Protein AF-A0A350BT44-F1 (afdb_monomer_lite)

pLDDT: mean 90.4, std 12.56, range [40.66, 97.5]

Secondary structure (DSSP, 8-state):
---S-TTS---EEEEEEEEEE---HHHHHHHHHHHHHHHTT-SS-EEEEETTTTEEEEEEEEESTT--SHHHHHHHHHHHHHHHHHHHHHHHHH-PPB-

Foldseek 3Di:
DDDDDPVDPFDKDKDKAWWFAQFDPVCRVVLVVVQVVVQVVQDQWHWDADPVRRIIMIMHMDGPPPDDPCNVVVSVVSRVVCSVVVSVVCCVPRVTGTD

Radius of gyration: 14.85 Å; chains: 1; bounding box: 39×26×34 Å

Structure (mmCIF, N/CA/C/O backbone):
data_AF-A0A350BT44-F1
#
_entry.id   AF-A0A350BT44-F1
#
loop_
_atom_site.group_PDB
_atom_site.id
_atom_site.type_symbol
_atom_site.label_atom_id
_atom_site.label_alt_id
_atom_site.label_comp_id
_atom_site.label_asym_id
_atom_site.label_entity_id
_atom_site.label_seq_id
_atom_site.pdbx_PDB_ins_code
_atom_site.Cartn_x
_atom_site.Cartn_y
_atom_site.Cartn_z
_atom_site.occupancy
_atom_site.B_iso_or_equiv
_atom_site.auth_seq_id
_atom_site.auth_comp_id
_atom_site.auth_asym_id
_atom_site.auth_atom_id
_atom_site.pdbx_PDB_model_num
ATOM 1 N N . TRP A 1 1 ? -13.281 -9.520 -3.482 1.00 46.94 1 TRP A N 1
ATOM 2 C CA . TRP A 1 1 ? -12.585 -9.875 -2.232 1.00 46.94 1 TRP A CA 1
ATOM 3 C C . TRP A 1 1 ? -13.520 -9.630 -1.053 1.00 46.94 1 TRP A C 1
ATOM 5 O O . TRP A 1 1 ? -13.610 -8.506 -0.587 1.00 46.94 1 TRP A O 1
ATOM 15 N N . GLN A 1 2 ? -14.253 -10.648 -0.601 1.00 40.66 2 GLN A N 1
ATOM 16 C CA . GLN A 1 2 ? -15.024 -10.602 0.648 1.00 40.66 2 GLN A CA 1
ATOM 17 C C . GLN A 1 2 ? -14.805 -11.928 1.371 1.00 40.66 2 GLN A C 1
ATOM 19 O O . GLN A 1 2 ? -14.968 -12.987 0.773 1.00 40.66 2 GLN A O 1
ATOM 24 N N . TYR A 1 3 ? -14.380 -11.842 2.627 1.00 45.75 3 TYR A N 1
ATOM 25 C CA . TYR A 1 3 ? -14.064 -12.975 3.491 1.00 45.75 3 TYR A CA 1
ATOM 26 C C . TYR A 1 3 ? -15.068 -12.985 4.650 1.00 45.75 3 TYR A C 1
ATOM 28 O O . TYR A 1 3 ? -14.680 -12.853 5.801 1.00 45.75 3 TYR A O 1
ATOM 36 N N . PHE A 1 4 ? -16.369 -13.034 4.346 1.00 53.22 4 PHE A N 1
ATOM 37 C CA . PHE A 1 4 ? -17.413 -13.119 5.370 1.00 53.22 4 PHE A C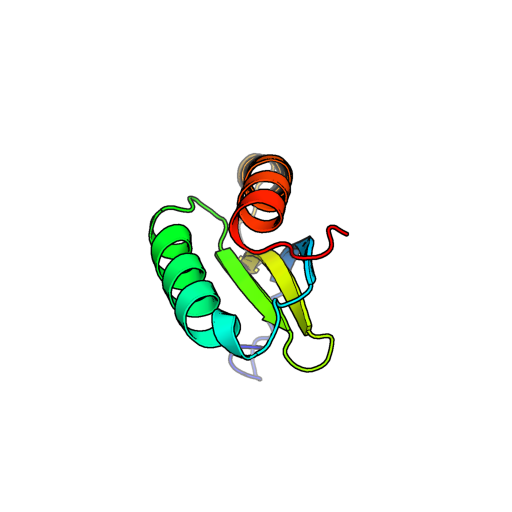A 1
ATOM 38 C C . PHE A 1 4 ? -18.517 -14.088 4.953 1.00 53.22 4 PHE A C 1
ATOM 40 O O . PHE A 1 4 ? -18.827 -14.233 3.767 1.00 53.22 4 PHE A O 1
ATOM 47 N N . ASP A 1 5 ? -19.064 -14.769 5.959 1.00 50.19 5 ASP A N 1
ATOM 48 C CA . ASP A 1 5 ? -20.209 -15.666 5.861 1.00 50.19 5 ASP A CA 1
ATOM 49 C C . ASP A 1 5 ? -21.391 -14.931 5.208 1.00 50.19 5 ASP A C 1
ATOM 51 O O . ASP A 1 5 ? -21.773 -13.836 5.623 1.00 50.19 5 ASP A O 1
ATOM 55 N N . ARG A 1 6 ? -21.981 -15.532 4.167 1.00 58.06 6 ARG A N 1
ATOM 56 C CA . ARG A 1 6 ? -23.089 -14.943 3.394 1.00 58.06 6 ARG A CA 1
ATOM 57 C C . ARG A 1 6 ? -24.341 -14.688 4.241 1.00 58.06 6 ARG A C 1
ATOM 59 O O . ARG A 1 6 ? -25.243 -14.004 3.768 1.00 58.06 6 ARG A O 1
ATOM 66 N N . GLN A 1 7 ? -24.409 -15.239 5.454 1.00 57.00 7 GLN A N 1
ATOM 67 C CA . GLN A 1 7 ? -25.527 -15.055 6.379 1.00 57.00 7 GLN A CA 1
ATOM 68 C C . GLN A 1 7 ? -25.392 -13.817 7.284 1.00 57.00 7 GLN A C 1
ATOM 70 O O . GLN A 1 7 ? -26.401 -13.358 7.808 1.00 57.00 7 GLN A O 1
ATOM 75 N N . ASN A 1 8 ? -24.193 -13.238 7.423 1.00 58.69 8 ASN A N 1
ATOM 76 C CA . ASN A 1 8 ? -23.944 -12.015 8.195 1.00 58.69 8 ASN A CA 1
ATOM 77 C C . ASN A 1 8 ? -22.976 -11.111 7.420 1.00 58.69 8 ASN A C 1
ATOM 79 O O . ASN A 1 8 ? -21.758 -11.154 7.601 1.00 58.69 8 ASN A O 1
ATOM 83 N N . ILE A 1 9 ? -23.526 -10.295 6.515 1.00 65.25 9 ILE A N 1
ATOM 84 C CA . ILE A 1 9 ? -22.744 -9.312 5.759 1.00 65.25 9 ILE A CA 1
ATOM 85 C C . ILE A 1 9 ? -22.325 -8.203 6.728 1.00 65.25 9 ILE A C 1
ATOM 87 O O . ILE A 1 9 ? -23.070 -7.259 6.978 1.00 65.25 9 ILE A O 1
ATOM 91 N N . ALA A 1 10 ? -21.125 -8.332 7.286 1.00 71.19 10 ALA A N 1
ATOM 92 C CA . ALA A 1 10 ? -20.516 -7.284 8.082 1.00 71.19 10 ALA A CA 1
ATOM 93 C C . ALA A 1 10 ? -20.148 -6.101 7.172 1.00 71.19 10 ALA A C 1
ATOM 95 O O . ALA A 1 10 ? -19.443 -6.269 6.172 1.00 71.19 10 ALA A O 1
ATOM 96 N N . SER A 1 11 ? -20.619 -4.900 7.514 1.00 84.69 11 SER A N 1
ATOM 97 C CA . SER A 1 11 ? -20.173 -3.668 6.858 1.00 84.69 11 SER A CA 1
ATOM 98 C C . SER A 1 11 ? -18.663 -3.510 7.035 1.00 84.69 11 SER A C 1
ATOM 100 O O . SER A 1 11 ? -18.125 -3.796 8.104 1.00 84.69 11 SER A O 1
ATOM 102 N N . ILE A 1 12 ? -17.975 -3.053 5.990 1.00 90.19 12 ILE A N 1
ATOM 103 C CA . ILE A 1 12 ? -16.520 -2.872 5.983 1.00 90.19 12 ILE A CA 1
ATOM 104 C C . ILE A 1 12 ? -16.222 -1.382 5.864 1.00 90.19 12 ILE A C 1
ATOM 106 O O . ILE A 1 12 ? -16.762 -0.706 4.990 1.00 90.19 12 ILE A O 1
ATOM 110 N N . PHE A 1 13 ? -15.329 -0.893 6.715 1.00 92.12 13 PHE A N 1
ATOM 111 C CA . PHE A 1 13 ? -14.664 0.385 6.521 1.00 92.12 13 PHE A CA 1
ATOM 112 C C . PHE A 1 13 ? -13.361 0.153 5.759 1.00 92.12 13 PHE A C 1
ATOM 114 O O . PHE A 1 13 ? -12.579 -0.737 6.110 1.00 92.12 13 PHE A O 1
ATOM 121 N N . GLN A 1 14 ? -13.143 0.926 4.698 1.00 94.56 14 GLN A N 1
ATOM 122 C CA . GLN A 1 14 ? -11.995 0.764 3.820 1.00 94.56 14 GLN A CA 1
ATOM 123 C C . GLN A 1 14 ? -11.471 2.121 3.362 1.00 94.56 14 GLN A C 1
ATOM 125 O O . GLN A 1 14 ? -12.238 2.978 2.930 1.00 94.56 14 GLN A O 1
ATOM 130 N N . ILE A 1 15 ? -10.150 2.265 3.393 1.00 95.81 15 ILE A N 1
ATOM 131 C CA . ILE A 1 15 ? -9.413 3.403 2.846 1.00 95.81 15 ILE A CA 1
ATOM 132 C C . ILE A 1 15 ? -8.471 2.845 1.783 1.00 95.81 15 ILE A C 1
ATOM 134 O O . ILE A 1 15 ? -7.827 1.821 2.014 1.00 95.81 15 ILE A O 1
ATOM 138 N N . VAL A 1 16 ? -8.408 3.481 0.615 1.00 96.00 16 VAL A N 1
ATOM 139 C CA . VAL A 1 16 ? -7.501 3.092 -0.474 1.00 96.00 16 VAL A CA 1
ATOM 140 C C . VAL A 1 16 ? -6.858 4.336 -1.058 1.00 96.00 16 VAL A C 1
ATOM 142 O O . VAL A 1 16 ? -7.563 5.276 -1.414 1.00 96.00 16 VAL A O 1
ATOM 145 N N . SER A 1 17 ? -5.537 4.303 -1.196 1.00 97.12 17 SER A N 1
ATOM 146 C CA . SER A 1 17 ? -4.751 5.329 -1.871 1.00 97.12 17 SER A CA 1
ATOM 147 C C . SER A 1 17 ? -3.933 4.690 -2.998 1.00 97.12 17 SER A C 1
ATOM 149 O O . SER A 1 17 ? -2.990 3.945 -2.711 1.00 97.12 17 SER A O 1
ATOM 151 N N . PRO A 1 18 ? -4.307 4.889 -4.275 1.00 96.56 18 PRO A N 1
ATOM 152 C CA . PRO A 1 18 ? -3.471 4.526 -5.418 1.00 96.56 18 PRO A CA 1
ATOM 153 C C . PRO A 1 18 ? -2.165 5.318 -5.402 1.00 96.56 18 PRO A C 1
ATOM 155 O O . PRO A 1 18 ? -2.192 6.515 -5.138 1.00 96.56 18 PRO A O 1
ATOM 158 N N . ILE A 1 19 ? -1.036 4.666 -5.691 1.00 96.88 19 ILE A N 1
ATOM 159 C CA . ILE A 1 19 ? 0.282 5.320 -5.605 1.00 96.88 19 ILE A CA 1
ATOM 160 C C . ILE A 1 19 ? 1.069 5.291 -6.915 1.00 96.88 19 ILE A C 1
ATOM 162 O O . ILE A 1 19 ? 1.714 6.277 -7.268 1.00 96.88 19 ILE A O 1
ATOM 166 N N . CYS A 1 20 ? 1.034 4.178 -7.648 1.00 97.31 20 CYS A N 1
ATOM 167 C CA . CYS A 1 20 ? 1.786 4.027 -8.887 1.00 97.31 20 CYS A CA 1
ATOM 168 C C . CYS A 1 20 ? 1.240 2.902 -9.768 1.00 97.31 20 CYS A C 1
ATOM 170 O O . CYS A 1 20 ? 0.515 2.011 -9.314 1.00 97.31 20 CYS A O 1
ATOM 172 N N . GLU A 1 21 ? 1.613 2.948 -11.042 1.00 97.25 21 GLU A N 1
ATOM 173 C CA . GLU A 1 21 ? 1.438 1.839 -11.974 1.00 97.25 21 GLU A CA 1
ATOM 174 C C . GLU A 1 21 ? 2.498 0.744 -11.738 1.00 97.25 21 GLU A C 1
ATOM 176 O O . GLU A 1 21 ? 3.528 0.965 -11.098 1.00 97.25 21 GLU A O 1
ATOM 181 N N . TYR A 1 22 ? 2.257 -0.459 -12.259 1.00 96.25 22 TYR A N 1
ATOM 182 C CA . TYR A 1 22 ? 3.253 -1.535 -12.247 1.00 96.25 22 TYR A CA 1
ATOM 183 C C . TYR A 1 22 ? 4.492 -1.127 -13.061 1.00 96.25 22 TYR A C 1
ATOM 185 O O . TYR A 1 22 ? 4.358 -0.411 -14.057 1.00 96.25 22 TYR A O 1
ATOM 193 N N . PRO A 1 23 ? 5.685 -1.643 -12.722 1.00 96.44 23 PRO A N 1
ATOM 194 C CA . PRO A 1 23 ? 6.871 -1.437 -13.543 1.00 96.44 23 PRO A CA 1
ATOM 195 C C . PRO A 1 23 ? 6.794 -2.213 -14.864 1.00 96.44 23 PRO A C 1
ATOM 197 O O . PRO A 1 23 ? 5.848 -2.972 -15.126 1.00 96.44 23 PRO A O 1
ATOM 200 N N . ALA A 1 24 ? 7.828 -2.036 -15.690 1.00 93.88 24 ALA A N 1
ATOM 201 C CA . ALA A 1 24 ? 8.090 -2.910 -16.825 1.00 93.88 24 ALA A CA 1
ATOM 202 C C . ALA A 1 24 ? 8.208 -4.375 -16.367 1.00 93.88 24 ALA A C 1
ATOM 204 O O . ALA A 1 24 ? 8.674 -4.658 -15.259 1.00 93.88 24 ALA A O 1
ATOM 205 N N . ASP A 1 25 ? 7.798 -5.312 -17.225 1.00 94.00 25 ASP A N 1
ATOM 206 C CA . ASP A 1 25 ? 7.668 -6.726 -16.849 1.00 94.00 25 ASP A CA 1
ATOM 207 C C . ASP A 1 25 ? 9.000 -7.359 -16.398 1.00 94.00 25 ASP A C 1
ATOM 209 O O . ASP A 1 25 ? 9.000 -8.248 -15.549 1.00 94.00 25 ASP A O 1
ATOM 213 N N . GLU A 1 26 ? 10.140 -6.850 -16.877 1.00 94.94 26 GLU A N 1
ATOM 214 C CA . GLU A 1 26 ? 11.482 -7.284 -16.455 1.00 94.94 26 GLU A CA 1
ATOM 215 C C . GLU A 1 26 ? 11.794 -7.001 -14.974 1.00 94.94 26 GLU A C 1
ATOM 217 O O . GLU A 1 26 ? 12.595 -7.707 -14.362 1.00 94.94 26 GLU A O 1
ATOM 222 N N . HIS A 1 27 ? 11.134 -6.007 -14.375 1.00 94.88 27 HIS A N 1
ATOM 223 C CA . HIS A 1 27 ? 11.291 -5.637 -12.967 1.00 94.88 27 HIS A CA 1
ATOM 224 C C . HIS A 1 27 ? 10.111 -6.080 -12.098 1.00 94.88 27 HIS A C 1
ATOM 226 O O . HIS A 1 27 ? 10.139 -5.900 -10.883 1.00 94.88 27 HIS A O 1
ATOM 232 N N . LEU A 1 28 ? 9.067 -6.669 -12.688 1.00 95.12 28 LEU A N 1
ATOM 233 C CA . LEU A 1 28 ? 7.826 -6.971 -11.980 1.00 95.12 28 LEU A CA 1
ATOM 234 C C . LEU A 1 28 ? 8.029 -7.953 -10.820 1.00 95.12 28 LEU A C 1
ATOM 236 O O . LEU A 1 28 ? 7.457 -7.758 -9.751 1.00 95.12 28 LEU A O 1
ATOM 240 N N . ALA A 1 29 ? 8.844 -8.992 -11.012 1.00 96.25 29 ALA A N 1
ATOM 241 C CA . ALA A 1 29 ? 9.078 -10.000 -9.980 1.00 96.25 29 ALA A CA 1
ATOM 242 C C . ALA A 1 29 ? 9.768 -9.401 -8.743 1.00 96.25 29 ALA A C 1
ATOM 244 O O . ALA A 1 29 ? 9.266 -9.542 -7.630 1.00 96.25 29 ALA A O 1
ATOM 245 N N . THR A 1 30 ? 10.871 -8.677 -8.948 1.00 97.06 30 THR A N 1
ATOM 246 C CA . THR A 1 30 ? 11.630 -8.041 -7.861 1.00 97.06 30 THR A CA 1
ATOM 247 C C . THR A 1 30 ? 10.837 -6.919 -7.200 1.00 97.06 30 THR A C 1
ATOM 249 O O . THR A 1 30 ? 10.908 -6.751 -5.988 1.00 97.06 30 THR A O 1
ATOM 252 N N . PHE A 1 31 ? 10.041 -6.178 -7.971 1.00 96.88 31 PHE A N 1
ATOM 253 C CA . PHE A 1 31 ? 9.121 -5.174 -7.448 1.00 96.88 31 PHE A CA 1
ATOM 254 C C . PHE A 1 31 ? 8.066 -5.786 -6.522 1.00 96.88 31 PHE A C 1
ATOM 256 O O . PHE A 1 31 ? 7.863 -5.296 -5.417 1.00 96.88 31 PHE A O 1
ATOM 263 N N . MET A 1 32 ? 7.418 -6.881 -6.930 1.00 96.06 32 MET A N 1
ATOM 264 C CA . MET A 1 32 ? 6.404 -7.551 -6.107 1.00 96.06 32 MET A CA 1
ATOM 265 C C . MET A 1 32 ? 6.993 -8.168 -4.834 1.00 96.06 32 MET A C 1
ATOM 267 O O . MET A 1 32 ? 6.361 -8.113 -3.780 1.00 96.06 32 MET A O 1
ATOM 271 N N . GLU A 1 33 ? 8.199 -8.730 -4.919 1.00 96.81 33 GLU A N 1
ATOM 272 C CA . GLU A 1 33 ? 8.936 -9.228 -3.756 1.00 96.81 33 GLU A CA 1
ATOM 273 C C . GLU A 1 33 ? 9.227 -8.094 -2.765 1.00 96.81 33 GLU A C 1
ATOM 275 O O . GLU A 1 33 ? 8.930 -8.212 -1.575 1.00 96.81 33 GLU A O 1
ATOM 280 N N . GLU A 1 34 ? 9.714 -6.953 -3.252 1.00 96.44 34 GLU A N 1
ATOM 281 C CA . GLU A 1 34 ? 9.948 -5.786 -2.408 1.00 96.44 34 GLU A CA 1
ATOM 282 C C . GLU A 1 34 ? 8.662 -5.241 -1.784 1.00 96.44 34 GLU A C 1
ATOM 284 O O . GLU A 1 34 ? 8.646 -4.953 -0.586 1.00 96.44 34 GLU A O 1
ATOM 289 N N . LEU A 1 35 ? 7.570 -5.147 -2.548 1.00 96.44 35 LEU A N 1
ATOM 290 C CA . LEU A 1 35 ? 6.278 -4.759 -1.986 1.00 96.44 35 LEU A CA 1
ATOM 291 C C . LEU A 1 35 ? 5.867 -5.701 -0.857 1.00 96.44 35 LEU A C 1
ATOM 293 O O . LEU A 1 35 ? 5.428 -5.220 0.182 1.00 96.44 35 LEU A O 1
ATOM 297 N N . ALA A 1 36 ? 6.046 -7.016 -1.011 1.00 95.25 36 ALA A N 1
ATOM 298 C CA . ALA A 1 36 ? 5.750 -7.984 0.043 1.00 95.25 36 ALA A CA 1
ATOM 299 C C . ALA A 1 36 ? 6.628 -7.775 1.292 1.00 95.25 36 ALA A C 1
ATOM 301 O O . ALA A 1 36 ? 6.118 -7.834 2.413 1.00 95.25 36 ALA A O 1
ATOM 302 N N . HIS A 1 37 ? 7.916 -7.468 1.115 1.00 95.94 37 HIS A N 1
ATOM 303 C CA . HIS A 1 37 ? 8.817 -7.131 2.219 1.00 95.94 37 HIS A CA 1
ATOM 304 C C . HIS A 1 37 ? 8.407 -5.845 2.938 1.00 95.94 37 HIS A C 1
ATOM 306 O O . HIS A 1 37 ? 8.348 -5.820 4.167 1.00 95.94 37 HIS A O 1
ATOM 312 N N . LEU A 1 38 ? 8.094 -4.781 2.200 1.00 95.19 38 LEU A N 1
ATOM 313 C CA . LEU A 1 38 ? 7.621 -3.526 2.782 1.00 95.19 38 LEU A CA 1
ATOM 314 C C . LEU A 1 38 ? 6.279 -3.723 3.492 1.00 95.19 38 LEU A C 1
ATOM 316 O O . 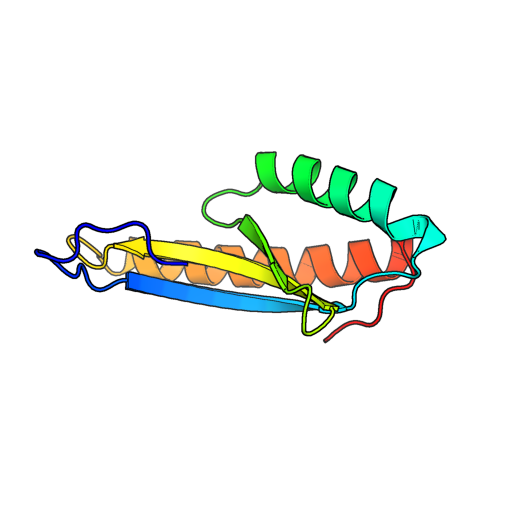LEU A 1 38 ? 6.084 -3.184 4.577 1.00 95.19 38 LEU A O 1
ATOM 320 N N . ASN A 1 39 ? 5.395 -4.557 2.938 1.00 94.19 39 ASN A N 1
ATOM 321 C CA . ASN A 1 39 ? 4.085 -4.858 3.508 1.00 94.19 39 ASN A CA 1
ATOM 322 C C . ASN A 1 39 ? 4.169 -5.429 4.931 1.00 94.19 39 ASN A C 1
ATOM 324 O O . ASN A 1 39 ? 3.303 -5.152 5.751 1.00 94.19 39 ASN A O 1
ATOM 328 N N . PHE A 1 40 ? 5.222 -6.194 5.239 1.00 92.62 40 PHE A N 1
ATOM 329 C CA . PHE A 1 40 ? 5.467 -6.718 6.587 1.00 92.62 40 PHE A CA 1
ATOM 330 C C . PHE A 1 40 ? 5.728 -5.613 7.626 1.00 92.62 40 PHE A C 1
ATOM 332 O O . PHE A 1 40 ? 5.495 -5.813 8.814 1.00 92.62 40 PHE A O 1
ATOM 339 N N . HIS A 1 41 ? 6.205 -4.450 7.183 1.00 92.12 41 HIS A N 1
ATOM 340 C CA . HIS A 1 41 ? 6.596 -3.336 8.045 1.00 92.12 41 HIS A CA 1
ATOM 341 C C . HIS A 1 41 ? 5.534 -2.230 8.128 1.00 92.12 41 HIS A C 1
ATOM 343 O O . HIS A 1 41 ? 5.703 -1.283 8.897 1.00 92.12 41 HIS A O 1
ATOM 349 N N . LEU A 1 42 ? 4.450 -2.321 7.350 1.00 92.94 42 LEU A N 1
ATOM 350 C CA . LEU A 1 42 ? 3.361 -1.350 7.398 1.00 92.94 42 LEU A CA 1
ATOM 351 C C . LEU A 1 42 ? 2.486 -1.591 8.631 1.00 92.94 42 LEU A C 1
ATOM 353 O O . LEU A 1 42 ? 1.993 -2.695 8.863 1.00 92.94 42 LEU A O 1
ATOM 357 N N . PHE A 1 43 ? 2.256 -0.536 9.412 1.00 89.38 43 PHE A N 1
ATOM 358 C CA . PHE A 1 43 ? 1.330 -0.578 10.538 1.00 89.38 43 PHE A CA 1
ATOM 359 C C . PHE A 1 43 ? -0.044 -0.072 10.097 1.00 89.38 43 PHE A C 1
ATOM 361 O O . PHE A 1 43 ? -0.156 1.024 9.555 1.00 89.38 43 PHE A O 1
ATOM 368 N N . SER A 1 44 ? -1.096 -0.865 10.315 1.00 87.56 44 SER A N 1
ATOM 369 C CA . SER A 1 44 ? -2.480 -0.502 9.952 1.00 87.56 44 SER A CA 1
ATOM 370 C C . SER A 1 44 ? -2.685 -0.149 8.469 1.00 87.56 44 SER A C 1
ATOM 372 O O . SER A 1 44 ? -3.662 0.500 8.109 1.00 87.56 44 SER A O 1
ATOM 374 N N . ALA A 1 45 ? -1.793 -0.597 7.589 1.00 95.75 45 ALA A N 1
ATOM 375 C CA . ALA A 1 45 ? -1.873 -0.398 6.151 1.00 95.75 45 ALA A CA 1
ATOM 376 C C . ALA A 1 45 ? -1.283 -1.614 5.435 1.00 95.75 45 ALA A C 1
ATOM 378 O O . ALA A 1 45 ? -0.530 -2.390 6.017 1.00 95.75 45 ALA A O 1
ATOM 379 N N . SER A 1 46 ? -1.641 -1.796 4.171 1.00 96.38 46 SER A N 1
ATOM 380 C CA . SER A 1 46 ? -1.116 -2.879 3.351 1.00 96.38 46 SER A CA 1
ATOM 381 C C . SER A 1 46 ? -1.071 -2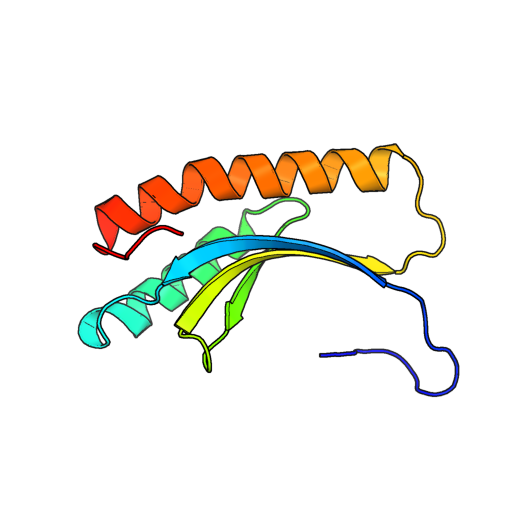.498 1.881 1.00 96.38 46 SER A C 1
ATOM 383 O O . SER A 1 46 ? -1.942 -1.777 1.401 1.00 96.38 46 SER A O 1
ATOM 385 N N . PHE A 1 47 ? -0.093 -3.009 1.147 1.00 96.81 47 PHE A N 1
ATOM 386 C CA . PHE A 1 47 ? -0.110 -2.968 -0.304 1.00 96.81 47 PHE A CA 1
ATOM 387 C C . PHE A 1 47 ? -1.196 -3.883 -0.858 1.00 96.81 47 PHE A C 1
ATOM 389 O O . PHE A 1 47 ? -1.349 -5.036 -0.448 1.00 96.81 47 PHE A O 1
ATOM 396 N N . ILE A 1 48 ? -1.907 -3.372 -1.855 1.00 95.06 48 ILE A N 1
ATOM 397 C CA . ILE A 1 48 ? -2.778 -4.149 -2.724 1.00 95.06 48 ILE A CA 1
ATOM 398 C C . ILE A 1 48 ? -2.388 -3.902 -4.174 1.00 95.06 48 ILE A C 1
ATOM 400 O O . ILE A 1 48 ? -2.018 -2.794 -4.562 1.00 95.06 48 ILE A O 1
ATOM 404 N N . ALA A 1 49 ? -2.485 -4.956 -4.974 1.00 94.06 49 ALA A N 1
ATOM 405 C CA . ALA A 1 49 ? -2.103 -4.936 -6.371 1.00 94.06 49 ALA A CA 1
ATOM 406 C C . ALA A 1 49 ? -3.332 -5.255 -7.231 1.00 94.06 49 ALA A C 1
ATOM 408 O O . ALA A 1 49 ? -3.931 -6.327 -7.104 1.00 94.06 49 ALA A O 1
ATOM 409 N N . ASN A 1 50 ? -3.734 -4.308 -8.078 1.00 92.62 50 ASN A N 1
ATOM 410 C CA . ASN A 1 50 ? -4.770 -4.510 -9.082 1.00 92.62 50 ASN A CA 1
ATOM 411 C C . ASN A 1 50 ? -4.099 -4.869 -10.410 1.00 92.62 50 ASN A C 1
ATOM 413 O O . ASN A 1 50 ? -3.590 -3.993 -11.107 1.00 92.62 50 ASN A O 1
ATOM 417 N N . SER A 1 51 ? -4.112 -6.154 -10.765 1.00 89.69 51 SER A N 1
ATOM 418 C CA . SER A 1 51 ? -3.500 -6.645 -12.003 1.00 89.69 51 SER A CA 1
ATOM 419 C C . SER A 1 51 ? -4.258 -6.239 -13.266 1.00 89.69 51 SER A C 1
ATOM 421 O O . SER A 1 51 ? -3.636 -6.122 -14.316 1.00 89.69 51 SER A O 1
ATOM 423 N N . GLU A 1 52 ? -5.568 -6.001 -13.176 1.00 91.81 52 GLU A N 1
ATOM 424 C CA . GLU A 1 52 ? -6.398 -5.588 -14.312 1.00 91.81 52 GLU A CA 1
ATOM 425 C C . GLU A 1 52 ? -6.069 -4.153 -14.730 1.00 91.81 52 GLU A C 1
ATOM 427 O O . GLU A 1 52 ? -5.871 -3.871 -15.908 1.00 91.81 52 GLU A O 1
ATOM 432 N N . GLN A 1 53 ? -5.944 -3.256 -13.750 1.00 91.69 53 GLN A N 1
ATOM 433 C CA . GLN A 1 53 ? -5.587 -1.855 -13.980 1.00 91.69 53 GLN A CA 1
ATOM 434 C C . GLN A 1 53 ? -4.072 -1.607 -13.957 1.00 91.69 53 GLN A C 1
ATOM 436 O O . GLN A 1 53 ? -3.639 -0.510 -14.289 1.00 91.69 53 GLN A O 1
ATOM 441 N N . ARG A 1 54 ? -3.271 -2.607 -13.561 1.00 94.75 54 ARG A N 1
ATOM 442 C CA . ARG A 1 54 ? -1.828 -2.495 -13.285 1.00 94.75 54 ARG A CA 1
ATOM 443 C C . ARG A 1 54 ? -1.501 -1.353 -12.317 1.00 94.75 54 ARG A C 1
ATOM 445 O O . ARG A 1 54 ? -0.569 -0.592 -12.549 1.00 94.75 54 ARG A O 1
ATOM 452 N N . ILE A 1 55 ? -2.254 -1.255 -11.221 1.00 96.25 55 ILE A N 1
ATOM 453 C CA . ILE A 1 55 ? -2.092 -0.215 -10.193 1.00 96.25 55 ILE A CA 1
ATOM 454 C C . ILE A 1 55 ? -1.741 -0.846 -8.849 1.00 96.25 55 ILE A C 1
ATOM 456 O O . ILE A 1 55 ? -2.379 -1.807 -8.412 1.00 96.25 55 ILE A O 1
ATOM 460 N N . ILE A 1 56 ? -0.757 -0.260 -8.174 1.00 97.31 56 ILE A N 1
ATOM 461 C CA . ILE A 1 56 ? -0.462 -0.508 -6.767 1.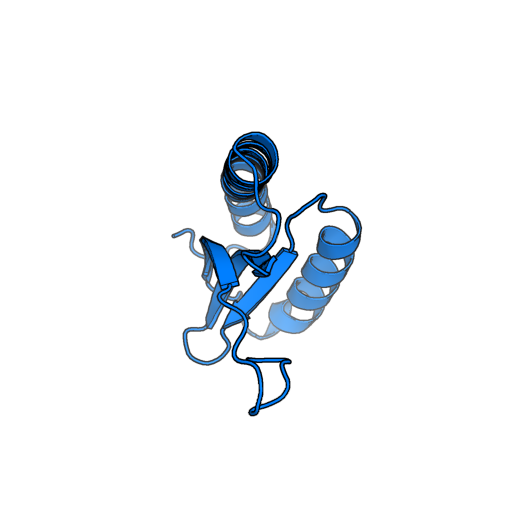00 97.31 56 ILE A CA 1
ATOM 462 C C . ILE A 1 56 ? -1.143 0.557 -5.922 1.00 97.31 56 ILE A C 1
ATOM 464 O O . ILE A 1 56 ? -1.149 1.748 -6.242 1.00 97.31 56 ILE A O 1
ATOM 468 N N . SER A 1 57 ? -1.744 0.120 -4.826 1.00 97.38 57 SER A N 1
ATOM 469 C CA . SER A 1 57 ? -2.367 1.000 -3.847 1.00 97.38 57 SER A CA 1
ATOM 470 C C . SER A 1 57 ? -1.979 0.585 -2.440 1.00 97.38 57 SER A C 1
ATOM 472 O O . SER A 1 57 ? -1.625 -0.567 -2.193 1.00 97.38 57 SER A O 1
ATOM 474 N N . ILE A 1 58 ? -2.102 1.520 -1.509 1.00 97.50 58 ILE A N 1
ATOM 475 C CA . ILE A 1 58 ? -2.038 1.258 -0.076 1.00 97.50 58 ILE A CA 1
ATOM 476 C C . ILE A 1 58 ? -3.468 1.252 0.452 1.00 97.50 58 ILE A C 1
ATOM 478 O O . ILE A 1 58 ? -4.267 2.132 0.132 1.00 97.50 58 ILE A O 1
ATOM 482 N N . GLN A 1 59 ? -3.808 0.234 1.228 1.00 97.06 59 GLN A N 1
ATOM 483 C CA . GLN A 1 59 ? -5.144 -0.004 1.742 1.00 97.06 59 GLN A CA 1
ATOM 484 C C . GLN A 1 59 ? -5.121 -0.257 3.245 1.00 97.06 59 GLN A C 1
ATOM 486 O O . GLN A 1 59 ? -4.286 -1.003 3.755 1.00 97.06 59 GLN A O 1
ATOM 491 N N . PHE A 1 60 ? -6.156 0.246 3.908 1.00 96.19 60 PHE A N 1
ATOM 492 C CA . PHE A 1 60 ? -6.646 -0.281 5.173 1.00 96.19 60 PHE A CA 1
ATOM 493 C C . PHE A 1 60 ? -8.060 -0.832 4.985 1.00 96.19 60 PHE A C 1
ATOM 495 O O . PHE A 1 60 ? -8.865 -0.246 4.257 1.00 96.19 60 PHE A O 1
ATOM 502 N N . LYS A 1 61 ? -8.380 -1.955 5.635 1.00 93.69 61 LYS A N 1
ATOM 503 C CA . LYS A 1 61 ? -9.744 -2.492 5.683 1.00 93.69 61 LYS A CA 1
ATOM 504 C C . LYS A 1 61 ? -10.017 -3.167 7.021 1.00 93.69 61 LYS A C 1
ATOM 506 O O . LYS A 1 61 ? -9.187 -3.937 7.501 1.00 93.69 61 LYS A O 1
ATOM 511 N N . ARG A 1 62 ? -11.206 -2.945 7.579 1.00 90.31 62 ARG A N 1
ATOM 512 C CA . ARG A 1 62 ? -11.708 -3.687 8.744 1.00 90.31 62 ARG A CA 1
ATOM 513 C C . ARG A 1 62 ? -13.227 -3.722 8.792 1.00 90.31 62 ARG A C 1
ATOM 515 O O . ARG A 1 62 ? -13.901 -2.962 8.102 1.00 90.31 62 ARG A O 1
ATOM 522 N N . VAL A 1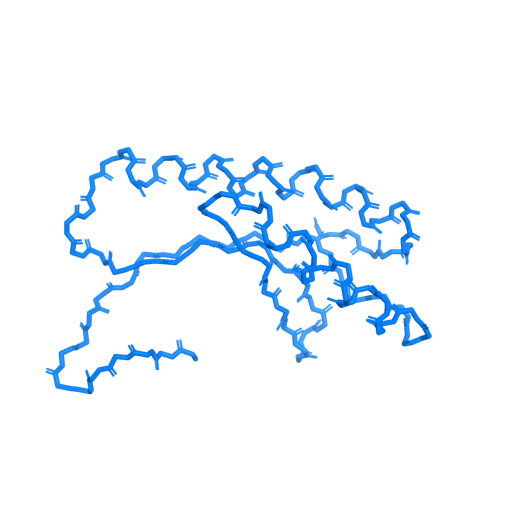 63 ? -13.755 -4.599 9.637 1.00 90.69 63 VAL A N 1
ATOM 523 C CA . VAL A 1 63 ? -15.183 -4.627 9.967 1.00 90.69 63 VAL A CA 1
ATOM 524 C C . VAL A 1 63 ? -15.573 -3.334 10.689 1.00 90.69 63 VAL A C 1
ATOM 526 O O . VAL A 1 63 ? -14.804 -2.806 11.493 1.00 90.69 63 VAL A O 1
ATOM 529 N N . LEU A 1 64 ? -16.760 -2.821 10.359 1.00 89.06 64 LEU A N 1
ATOM 530 C CA . LEU A 1 64 ? -17.293 -1.562 10.872 1.00 89.06 64 LEU A CA 1
ATOM 531 C C . LEU A 1 64 ? -17.747 -1.653 12.337 1.00 89.06 64 LEU A C 1
ATOM 533 O O . LEU A 1 64 ? -17.795 -0.650 13.040 1.00 89.06 64 LEU A O 1
ATOM 537 N N . GLU A 1 65 ? -18.082 -2.855 12.797 1.00 88.19 65 GLU A N 1
ATOM 538 C CA . GLU A 1 65 ? -18.461 -3.113 14.183 1.00 88.19 65 GLU A CA 1
ATOM 539 C C . GLU A 1 65 ? -17.344 -2.696 15.153 1.00 88.19 65 GLU A C 1
ATOM 541 O O . GLU A 1 65 ? -16.174 -3.044 14.977 1.00 88.19 65 GLU A O 1
ATOM 546 N N . GLY A 1 66 ? -17.718 -1.920 16.172 1.00 86.94 66 GLY A N 1
ATOM 547 C CA . GLY A 1 66 ? -16.803 -1.453 17.211 1.00 86.94 66 GLY A CA 1
ATOM 548 C C . GLY A 1 66 ? -15.869 -0.310 16.808 1.00 86.94 66 GLY A C 1
ATOM 549 O O . GLY A 1 66 ? -15.059 0.070 17.644 1.00 86.94 66 GLY A O 1
ATOM 550 N N . LEU A 1 67 ? -15.980 0.242 15.588 1.00 90.44 67 LEU A N 1
ATOM 551 C CA . LEU A 1 67 ? -15.183 1.399 15.159 1.00 90.44 67 LEU A CA 1
ATOM 552 C C . LEU A 1 67 ? -15.452 2.637 16.021 1.00 90.44 67 LEU A C 1
ATOM 554 O O . LEU A 1 67 ? -16.599 3.060 16.177 1.00 90.44 67 LEU A O 1
ATOM 558 N N . ASN A 1 68 ? -14.379 3.262 16.492 1.00 93.06 68 ASN A N 1
ATOM 559 C CA . ASN A 1 68 ? -14.392 4.612 17.055 1.00 93.06 68 ASN A CA 1
ATOM 560 C C . ASN A 1 68 ? -13.617 5.608 16.166 1.00 93.06 68 ASN A C 1
ATOM 562 O O . ASN A 1 68 ? -13.033 5.231 15.151 1.00 93.06 68 ASN A O 1
ATOM 566 N N . GLU A 1 69 ? -13.624 6.891 16.540 1.00 94.00 69 GLU A N 1
ATOM 567 C CA . GLU A 1 69 ? -12.954 7.953 15.773 1.00 94.00 69 GLU A CA 1
ATOM 568 C C . GLU A 1 69 ? -11.451 7.700 15.596 1.00 94.00 69 GLU A C 1
ATOM 570 O O . GLU A 1 69 ? -10.935 7.849 14.492 1.00 94.00 69 GLU A O 1
ATOM 575 N N . THR A 1 70 ? -10.751 7.261 16.644 1.00 93.75 70 THR A N 1
ATOM 576 C CA . THR A 1 70 ? -9.315 6.950 16.586 1.00 93.75 70 THR A CA 1
ATOM 577 C C . THR A 1 70 ? -9.025 5.837 15.584 1.00 93.75 70 THR A C 1
ATOM 579 O O . THR A 1 70 ? -8.127 5.961 14.758 1.00 93.75 70 THR A O 1
ATOM 582 N N . GLU A 1 71 ? -9.847 4.789 15.571 1.00 91.38 71 GLU A N 1
ATOM 583 C CA . GLU A 1 71 ? -9.714 3.661 14.643 1.00 91.38 71 GLU A CA 1
ATOM 584 C C . GLU A 1 71 ? -10.067 4.005 13.182 1.00 91.38 71 GLU A C 1
ATOM 586 O O . GLU A 1 71 ? -9.887 3.171 12.291 1.00 91.38 71 GLU A O 1
ATOM 591 N N . ILE A 1 72 ? -10.566 5.218 12.931 1.00 92.69 72 ILE A N 1
ATOM 592 C CA . ILE A 1 72 ? -10.776 5.795 11.598 1.00 92.69 72 ILE A CA 1
ATOM 593 C C . ILE A 1 72 ? -9.635 6.753 11.245 1.00 92.69 72 ILE A C 1
ATOM 595 O O . ILE A 1 72 ? -9.092 6.673 10.143 1.00 92.69 72 ILE A O 1
ATOM 599 N N . ILE A 1 73 ? -9.277 7.650 12.167 1.00 95.31 73 ILE A N 1
ATOM 600 C CA . ILE A 1 73 ? -8.284 8.707 11.950 1.00 95.31 73 ILE A CA 1
ATOM 601 C C . ILE A 1 73 ? -6.881 8.111 11.809 1.00 95.31 73 ILE A C 1
ATOM 603 O O . ILE A 1 73 ? -6.198 8.427 10.839 1.00 95.31 73 ILE A O 1
ATOM 607 N N . GLU A 1 74 ? -6.466 7.207 12.703 1.00 94.81 74 GLU A N 1
ATOM 608 C CA . GLU A 1 74 ? -5.105 6.654 12.665 1.00 94.81 74 GLU A CA 1
ATOM 609 C C . GLU A 1 74 ? -4.816 5.901 11.355 1.00 94.81 74 GLU A C 1
ATOM 611 O O . GLU A 1 74 ? -3.795 6.185 10.724 1.00 94.81 74 GLU A O 1
ATOM 616 N N . PRO A 1 75 ? -5.687 4.993 10.858 1.00 95.31 75 PRO A N 1
ATOM 617 C CA . PRO A 1 75 ? -5.430 4.340 9.577 1.00 95.31 75 PRO A CA 1
ATOM 618 C C . PRO A 1 75 ? -5.525 5.295 8.384 1.00 95.31 75 PRO A C 1
ATOM 620 O O . PRO A 1 75 ? -4.850 5.073 7.380 1.00 95.31 75 PRO A O 1
ATOM 623 N N . LEU A 1 76 ? -6.336 6.356 8.468 1.00 96.00 76 LEU A N 1
ATOM 624 C CA . LEU A 1 76 ? -6.418 7.380 7.423 1.00 96.00 76 LEU A CA 1
ATOM 625 C C . LEU A 1 76 ? -5.100 8.145 7.294 1.00 96.00 76 LEU A C 1
ATOM 627 O O . LEU A 1 76 ? -4.568 8.265 6.188 1.00 96.00 76 LEU A O 1
ATOM 631 N N . GLU A 1 77 ? -4.554 8.610 8.415 1.00 96.12 77 GLU A N 1
ATOM 632 C CA . GLU A 1 77 ? -3.256 9.281 8.459 1.00 96.12 77 GLU A CA 1
ATOM 633 C C . GLU A 1 77 ? -2.127 8.335 8.043 1.00 96.12 77 GLU A C 1
ATOM 635 O O . GLU A 1 77 ? -1.283 8.718 7.232 1.00 96.12 77 GLU A O 1
ATOM 640 N N . ALA A 1 78 ? -2.142 7.083 8.514 1.00 96.31 78 ALA A N 1
ATOM 641 C CA . ALA A 1 78 ? -1.142 6.081 8.153 1.00 96.31 78 ALA A CA 1
ATOM 642 C C . ALA A 1 78 ? -1.143 5.787 6.645 1.00 96.31 78 ALA A C 1
ATOM 644 O O . ALA A 1 78 ? -0.092 5.846 6.006 1.00 96.31 78 ALA A O 1
ATOM 645 N N . VAL A 1 79 ? -2.311 5.521 6.043 1.00 97.44 79 VAL A N 1
ATOM 646 C CA . VAL A 1 79 ? -2.417 5.283 4.594 1.00 97.44 79 VAL A CA 1
ATOM 647 C C . VAL A 1 79 ? -1.944 6.504 3.806 1.00 97.44 79 VAL A C 1
ATOM 649 O O . VAL A 1 79 ? -1.196 6.336 2.843 1.00 97.44 79 VAL A O 1
ATOM 652 N N . GLY A 1 80 ? -2.325 7.718 4.216 1.00 96.19 80 GLY A N 1
ATOM 653 C CA . GLY A 1 80 ? -1.868 8.953 3.575 1.00 96.19 80 GLY A CA 1
ATOM 654 C C . GLY A 1 80 ? -0.352 9.140 3.665 1.00 96.19 80 GLY A C 1
ATOM 655 O O . GLY A 1 80 ? 0.306 9.377 2.653 1.00 96.19 80 GLY A O 1
ATOM 656 N N . TYR A 1 81 ? 0.217 8.959 4.858 1.00 95.88 81 TYR A N 1
ATOM 657 C CA . TYR A 1 81 ? 1.653 9.064 5.101 1.00 95.88 81 TYR A CA 1
ATOM 658 C C . TYR A 1 81 ? 2.448 8.047 4.278 1.00 95.88 81 TYR A C 1
ATOM 660 O O . TYR A 1 81 ? 3.407 8.413 3.594 1.00 95.88 81 TYR A O 1
ATOM 668 N N . TYR A 1 82 ? 2.061 6.770 4.304 1.00 96.94 82 TYR A N 1
ATOM 669 C CA . TYR A 1 82 ? 2.763 5.752 3.527 1.00 96.94 82 TYR A CA 1
ATOM 670 C C . TYR A 1 82 ? 2.616 5.985 2.026 1.00 96.94 82 TYR A C 1
ATOM 672 O O . TYR A 1 82 ? 3.582 5.776 1.296 1.00 96.94 82 TYR A O 1
ATOM 680 N N . ALA A 1 83 ? 1.451 6.444 1.563 1.00 96.12 83 ALA A N 1
ATOM 681 C CA . ALA A 1 83 ? 1.231 6.703 0.147 1.00 96.12 83 ALA A CA 1
ATOM 682 C C . ALA A 1 83 ? 2.169 7.797 -0.368 1.00 96.12 83 ALA A C 1
ATOM 684 O O . ALA A 1 83 ? 2.798 7.620 -1.409 1.00 96.12 83 ALA A O 1
ATOM 685 N N . GLU A 1 84 ? 2.327 8.880 0.394 1.00 94.94 84 GLU A N 1
ATOM 686 C CA . GLU A 1 84 ? 3.185 9.996 0.003 1.00 94.94 84 GLU A CA 1
ATOM 687 C C . GLU A 1 84 ? 4.669 9.619 -0.024 1.00 94.94 84 GLU A C 1
ATOM 689 O O . GLU A 1 84 ? 5.385 9.994 -0.948 1.00 94.94 84 GLU A O 1
ATOM 694 N N . ASN A 1 85 ? 5.134 8.834 0.951 1.00 94.12 85 ASN A N 1
ATOM 695 C CA . ASN A 1 85 ? 6.542 8.441 1.017 1.00 94.12 85 ASN A CA 1
ATOM 696 C C . ASN A 1 85 ? 6.888 7.329 0.016 1.00 94.12 85 ASN A C 1
ATOM 698 O O . ASN A 1 85 ? 7.916 7.384 -0.660 1.00 94.12 85 ASN A O 1
ATOM 702 N N . LEU A 1 86 ? 6.041 6.300 -0.090 1.00 95.44 86 LEU A N 1
ATOM 703 C CA . LEU A 1 86 ? 6.348 5.116 -0.893 1.00 95.44 86 LEU A CA 1
ATOM 704 C C . LEU A 1 86 ? 6.140 5.362 -2.389 1.00 95.44 86 LEU A C 1
ATOM 706 O O . LEU A 1 86 ? 6.837 4.735 -3.184 1.00 95.44 86 LEU A O 1
ATOM 710 N N . LYS A 1 87 ? 5.259 6.291 -2.796 1.00 94.88 87 LYS A N 1
ATOM 711 C CA . LYS A 1 87 ? 5.119 6.643 -4.221 1.00 94.88 87 LYS A CA 1
ATOM 712 C C . LYS A 1 87 ? 6.414 7.224 -4.792 1.00 94.88 87 LYS A C 1
ATOM 714 O O . LYS A 1 87 ? 6.782 6.876 -5.909 1.00 94.88 87 LYS A O 1
ATOM 719 N N . GLU A 1 88 ? 7.112 8.072 -4.032 1.00 94.88 88 GLU A N 1
ATOM 720 C CA . GLU A 1 88 ? 8.368 8.686 -4.475 1.00 94.88 88 GLU A CA 1
ATOM 721 C C . GLU A 1 88 ? 9.481 7.639 -4.510 1.00 94.88 88 GLU A C 1
ATOM 723 O O . GLU A 1 88 ? 10.115 7.450 -5.544 1.00 94.88 88 GLU A O 1
ATOM 728 N N . TYR A 1 89 ? 9.625 6.864 -3.431 1.00 95.69 89 TYR A N 1
ATOM 729 C CA . TYR A 1 89 ? 10.605 5.781 -3.346 1.00 95.69 89 TYR A CA 1
ATOM 730 C C . TYR A 1 89 ? 10.492 4.776 -4.505 1.00 95.69 89 TYR A C 1
ATOM 732 O O . TYR A 1 89 ? 11.483 4.447 -5.162 1.00 95.69 89 TYR A O 1
ATOM 740 N N . LEU A 1 90 ? 9.277 4.289 -4.776 1.00 95.88 90 LEU A N 1
ATOM 741 C CA . LEU A 1 90 ? 9.048 3.310 -5.837 1.00 95.88 90 LEU A CA 1
ATOM 742 C C . LEU A 1 90 ? 9.273 3.928 -7.222 1.00 95.88 90 LEU A C 1
ATOM 744 O O . LEU A 1 90 ? 9.861 3.273 -8.083 1.00 95.88 90 LEU A O 1
ATOM 748 N N . ALA A 1 91 ? 8.849 5.178 -7.439 1.00 95.62 91 ALA A N 1
ATOM 749 C CA . ALA A 1 91 ? 9.064 5.885 -8.701 1.00 95.62 91 ALA A CA 1
ATOM 750 C C . ALA A 1 91 ? 10.551 6.101 -9.001 1.00 95.62 91 ALA A C 1
ATOM 752 O O . ALA A 1 91 ? 10.978 5.894 -10.135 1.00 95.62 91 ALA A O 1
ATOM 753 N N . GLU A 1 92 ? 11.352 6.459 -8.000 1.00 95.25 92 GLU A N 1
ATOM 754 C CA . GLU A 1 92 ? 12.795 6.631 -8.166 1.00 95.25 92 GLU A CA 1
ATOM 755 C C . GLU A 1 92 ? 13.502 5.306 -8.463 1.00 95.25 92 GLU A C 1
ATOM 757 O O . GLU A 1 92 ? 14.322 5.238 -9.379 1.00 95.25 92 GLU A O 1
ATOM 762 N N . LYS A 1 93 ? 13.169 4.243 -7.722 1.00 95.88 93 LYS A N 1
ATOM 763 C CA . LYS A 1 93 ? 13.861 2.951 -7.818 1.00 95.88 93 LYS A CA 1
ATOM 764 C C . LYS A 1 93 ? 13.471 2.127 -9.045 1.00 95.88 93 LYS A C 1
ATOM 766 O O . LYS A 1 93 ? 14.323 1.460 -9.624 1.00 95.88 93 LYS A O 1
ATOM 771 N N . TYR A 1 94 ? 12.191 2.143 -9.415 1.00 95.38 94 TYR A N 1
ATOM 772 C CA . TYR A 1 94 ? 11.630 1.285 -10.465 1.00 95.38 94 TYR A CA 1
ATOM 773 C C . TYR A 1 94 ? 11.145 2.050 -11.696 1.00 95.38 94 TYR A C 1
ATOM 775 O O . TYR A 1 94 ? 10.601 1.437 -12.615 1.00 95.38 94 TYR A O 1
ATOM 783 N N . HIS A 1 95 ? 11.311 3.376 -11.718 1.00 94.81 95 HIS A N 1
ATOM 784 C CA . HIS A 1 95 ? 10.869 4.244 -12.814 1.00 94.81 95 HIS A CA 1
ATOM 785 C C . HIS A 1 95 ? 9.374 4.096 -13.139 1.00 94.81 95 HIS A C 1
ATOM 787 O O . HIS A 1 95 ? 8.948 4.259 -14.283 1.00 94.81 95 HIS A O 1
ATOM 793 N N . VAL A 1 96 ? 8.568 3.777 -12.122 1.00 95.56 96 VAL A N 1
ATOM 794 C CA . VAL A 1 96 ? 7.116 3.643 -12.261 1.00 95.56 96 VAL A CA 1
ATOM 795 C C . VAL A 1 96 ? 6.445 5.006 -12.360 1.00 95.56 96 VAL A C 1
ATOM 797 O O . VAL A 1 96 ? 6.885 5.999 -11.776 1.00 95.56 96 VAL A O 1
ATOM 800 N N . LYS A 1 97 ? 5.325 5.048 -13.079 1.00 95.38 97 LYS A N 1
ATOM 801 C CA . LYS A 1 97 ? 4.492 6.242 -13.173 1.00 95.38 97 LYS A CA 1
ATOM 802 C C . LYS A 1 97 ? 3.691 6.429 -11.884 1.00 95.38 97 LYS A C 1
ATOM 804 O O . LYS A 1 97 ? 2.944 5.538 -11.482 1.00 95.38 97 LYS A O 1
ATOM 809 N N . LYS A 1 98 ? 3.842 7.601 -11.264 1.00 95.00 98 LYS A N 1
ATOM 810 C CA . LYS A 1 98 ? 3.058 8.041 -10.099 1.00 95.00 98 LYS A CA 1
ATOM 811 C C . LYS A 1 98 ? 1.618 8.374 -10.501 1.00 95.00 98 LYS A C 1
ATOM 813 O O . LYS A 1 98 ? 1.381 8.777 -11.645 1.00 95.00 98 LYS A O 1
ATOM 818 N N . ILE A 1 99 ? 0.6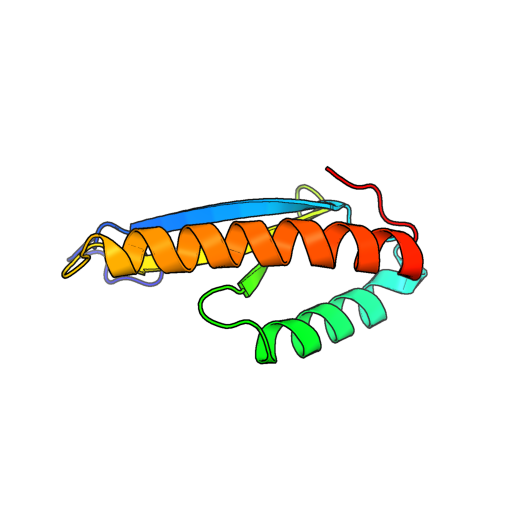95 8.218 -9.555 1.00 88.06 99 ILE A N 1
ATOM 819 C CA . ILE A 1 99 ? -0.723 8.598 -9.678 1.00 88.06 99 ILE A CA 1
ATOM 820 C C . ILE A 1 99 ? -0.991 9.858 -8.857 1.00 88.06 99 ILE A C 1
ATOM 822 O O . ILE A 1 99 ? -0.404 9.976 -7.757 1.00 88.06 99 ILE A O 1
#

Sequence (99 aa):
WQYFDRQNIASIFQIVSPICEYPADEHLATFMEELAHLNFHLFSASFIANSEQRIISIQFKRVLEGLNETEIIEPLEAVGYYAENLKEYLAEKYHVKKI